Protein AF-A0A5R2MYL4-F1 (afdb_monomer)

pLDDT: mean 93.51, std 4.94, range [56.62, 98.25]

Structure (mmCIF, N/CA/C/O backbone):
data_AF-A0A5R2MYL4-F1
#
_entry.id   AF-A0A5R2MYL4-F1
#
loop_
_atom_site.group_PDB
_atom_site.id
_atom_site.type_symbol
_atom_site.label_atom_id
_atom_site.label_alt_id
_atom_site.label_comp_id
_atom_site.label_asym_id
_atom_site.label_entity_id
_atom_site.label_seq_id
_atom_site.pdbx_PDB_ins_code
_atom_site.Cartn_x
_atom_site.Cartn_y
_atom_site.Cartn_z
_atom_site.occupancy
_atom_site.B_iso_or_equiv
_atom_site.auth_seq_id
_atom_site.auth_comp_id
_atom_site.auth_asym_id
_atom_site.auth_atom_id
_atom_site.pdbx_PDB_model_num
ATOM 1 N N . GLU A 1 1 ? -6.583 2.002 9.135 1.00 77.94 1 GLU A N 1
ATOM 2 C CA . GLU A 1 1 ? -7.077 2.460 10.462 1.00 77.94 1 GLU A CA 1
ATOM 3 C C . GLU A 1 1 ? -8.576 2.264 10.707 1.00 77.94 1 GLU A C 1
ATOM 5 O O . GLU A 1 1 ? -8.982 2.104 11.855 1.00 77.94 1 GLU A O 1
ATOM 10 N N . ASN A 1 2 ? -9.411 2.227 9.663 1.00 90.00 2 ASN A N 1
ATOM 11 C CA . ASN A 1 2 ? -10.863 2.128 9.806 1.00 90.00 2 ASN A CA 1
ATOM 12 C C . ASN A 1 2 ? -11.338 0.775 10.385 1.00 90.00 2 ASN A C 1
ATOM 14 O O . ASN A 1 2 ? -11.565 -0.196 9.663 1.00 90.00 2 ASN A O 1
ATOM 18 N N . GLN A 1 3 ? -11.563 0.729 11.700 1.00 89.81 3 GLN A N 1
ATOM 19 C CA . GLN A 1 3 ? -12.046 -0.472 12.392 1.00 89.81 3 GLN A CA 1
ATOM 20 C C . GLN A 1 3 ? -13.541 -0.757 12.180 1.00 89.81 3 GLN A C 1
ATOM 22 O O . GLN A 1 3 ? -14.009 -1.798 12.635 1.00 89.81 3 GLN A O 1
ATOM 27 N N . LYS A 1 4 ? -14.294 0.142 11.523 1.00 88.69 4 LYS A N 1
ATOM 28 C CA . LYS A 1 4 ? -15.673 -0.130 11.079 1.00 88.69 4 LYS A CA 1
ATOM 29 C C . LYS A 1 4 ? -15.678 -1.026 9.830 1.00 88.69 4 LYS A C 1
ATOM 31 O O . LYS A 1 4 ? -16.628 -1.777 9.654 1.00 88.69 4 LYS A O 1
ATOM 36 N N . LYS A 1 5 ? -14.618 -0.963 9.005 1.00 89.62 5 LYS A N 1
ATOM 37 C CA . LYS A 1 5 ? -14.382 -1.856 7.853 1.00 89.62 5 LYS A CA 1
ATOM 38 C C . LYS A 1 5 ? -13.692 -3.153 8.287 1.00 89.62 5 LYS A C 1
ATOM 40 O O . LYS A 1 5 ? -14.193 -4.228 8.011 1.00 89.62 5 LYS A O 1
ATOM 45 N N . TRP A 1 6 ? -12.567 -3.037 8.997 1.00 93.56 6 TRP A N 1
ATOM 46 C CA . TRP A 1 6 ? -11.647 -4.163 9.222 1.00 93.56 6 TRP A CA 1
ATOM 47 C C . TRP A 1 6 ? -11.914 -5.002 10.473 1.00 93.56 6 TRP A C 1
ATOM 49 O O . TRP A 1 6 ? -11.254 -6.013 10.685 1.00 93.56 6 TRP A O 1
ATOM 59 N N . ASN A 1 7 ? -12.819 -4.557 11.351 1.00 93.69 7 ASN A N 1
ATOM 60 C CA . ASN A 1 7 ? -13.172 -5.249 12.596 1.00 93.69 7 ASN A CA 1
ATOM 61 C C . ASN A 1 7 ? -11.974 -5.679 13.473 1.00 93.69 7 ASN A C 1
ATOM 63 O O . ASN A 1 7 ? -12.081 -6.606 14.279 1.00 93.69 7 ASN A O 1
ATOM 67 N N . GLY A 1 8 ? -10.850 -4.966 13.383 1.00 93.69 8 GLY A N 1
ATOM 68 C CA . GLY A 1 8 ? -9.659 -5.210 14.186 1.00 93.69 8 GLY A CA 1
ATOM 69 C C . GLY A 1 8 ? -9.781 -4.695 15.625 1.00 93.69 8 GLY A C 1
ATOM 70 O O . GLY A 1 8 ? -10.567 -3.801 15.959 1.00 93.69 8 GLY A O 1
ATOM 71 N N . GLY A 1 9 ? -8.966 -5.264 16.513 1.00 95.44 9 GLY A N 1
ATOM 72 C CA . GLY A 1 9 ? -8.898 -4.884 17.924 1.00 95.44 9 GLY A CA 1
ATOM 73 C C . GLY A 1 9 ? -10.057 -5.409 18.782 1.00 95.44 9 GLY A C 1
ATOM 74 O O . GLY A 1 9 ? -10.704 -6.411 18.471 1.00 95.44 9 GLY A O 1
ATOM 75 N N . TRP A 1 10 ? -10.304 -4.729 19.903 1.00 95.50 10 TRP A N 1
ATOM 76 C CA . TRP A 1 10 ? -11.236 -5.163 20.950 1.00 95.50 10 TRP A CA 1
ATOM 77 C C . TRP A 1 10 ? -12.376 -4.159 21.145 1.00 95.50 10 TRP A C 1
ATOM 79 O O . TRP A 1 10 ? -12.231 -2.964 20.877 1.00 95.50 10 TRP A O 1
ATOM 89 N N . ARG A 1 11 ? -13.517 -4.632 21.651 1.00 94.94 11 ARG A N 1
ATOM 90 C CA . ARG A 1 11 ? -14.611 -3.794 22.154 1.00 94.94 11 ARG A CA 1
ATOM 91 C C . ARG A 1 11 ? -14.959 -4.155 23.590 1.00 94.94 11 ARG A C 1
ATOM 93 O O . ARG A 1 11 ? -14.929 -5.323 23.976 1.00 94.94 11 ARG A O 1
ATOM 100 N N . ARG A 1 12 ? -15.333 -3.144 24.372 1.00 95.88 12 ARG A N 1
ATOM 101 C CA . ARG A 1 12 ? -15.825 -3.308 25.741 1.00 95.88 12 ARG A CA 1
ATOM 102 C C . ARG A 1 12 ? -17.340 -3.499 25.725 1.00 95.88 12 ARG A C 1
ATOM 104 O O . ARG A 1 12 ? -18.071 -2.686 25.168 1.00 95.88 12 ARG A O 1
ATOM 111 N N . LYS A 1 13 ? -17.816 -4.574 26.342 1.00 94.50 13 LYS A N 1
ATOM 112 C CA . LYS A 1 13 ? -19.242 -4.856 26.532 1.00 94.50 13 LYS A CA 1
ATOM 113 C C . LYS A 1 13 ? -19.829 -3.992 27.643 1.00 94.50 13 LYS A C 1
ATOM 115 O O . LYS A 1 13 ? -19.117 -3.532 28.532 1.00 94.50 13 LYS A O 1
ATOM 120 N N . LYS A 1 14 ? -21.163 -3.885 27.665 1.00 95.38 14 LYS A N 1
ATOM 121 C CA . LYS A 1 14 ? -21.915 -3.236 28.756 1.00 95.38 14 LYS A CA 1
ATOM 122 C C . LYS A 1 14 ? -21.603 -3.831 30.137 1.00 95.38 14 LYS A C 1
ATOM 124 O O . LYS A 1 14 ? -21.609 -3.112 31.123 1.00 95.38 14 LYS A O 1
ATOM 129 N N . ASN A 1 15 ? -21.268 -5.122 30.198 1.00 95.38 15 ASN A N 1
ATOM 130 C CA . ASN A 1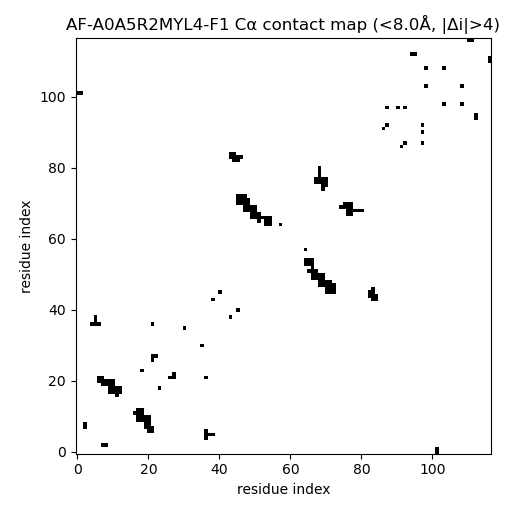 15 ? -20.869 -5.813 31.431 1.00 95.38 15 ASN A CA 1
ATOM 131 C C . ASN A 1 15 ? -19.379 -5.636 31.797 1.00 95.38 15 ASN A C 1
ATOM 133 O O . ASN A 1 15 ? -18.860 -6.376 32.626 1.00 95.38 15 ASN A O 1
ATOM 137 N N . GLY A 1 16 ? -18.663 -4.723 31.137 1.00 95.38 16 GLY A N 1
ATOM 138 C CA . GLY A 1 16 ? -17.261 -4.410 31.412 1.00 95.38 16 GLY A CA 1
ATOM 139 C C . GLY A 1 16 ? -16.236 -5.379 30.819 1.00 95.38 16 GLY A C 1
ATOM 140 O O . GLY A 1 16 ? -15.068 -5.009 30.728 1.00 95.38 16 GLY A O 1
ATOM 141 N N . ARG A 1 17 ? -16.640 -6.574 30.363 1.00 95.50 17 ARG A N 1
ATOM 142 C CA . ARG A 1 17 ? -15.736 -7.539 29.710 1.00 95.50 17 ARG A CA 1
ATOM 143 C C . ARG A 1 17 ? -15.349 -7.069 28.308 1.00 95.50 17 ARG A C 1
ATOM 145 O O . ARG A 1 17 ? -16.122 -6.382 27.644 1.00 95.50 17 ARG A O 1
ATOM 152 N N . ILE A 1 18 ? -14.184 -7.494 27.835 1.00 95.75 18 ILE A N 1
ATOM 153 C CA . ILE A 1 18 ? -13.728 -7.247 26.462 1.00 95.75 18 ILE A CA 1
ATOM 154 C C . ILE A 1 18 ? -14.028 -8.441 25.551 1.00 95.75 18 ILE A C 1
ATOM 156 O O . ILE A 1 18 ? -14.083 -9.586 26.004 1.00 95.75 18 ILE A O 1
ATOM 160 N N . GLU A 1 19 ? -14.224 -8.174 24.265 1.00 95.31 19 GLU A N 1
ATOM 161 C CA . GLU A 1 19 ? -14.247 -9.191 23.210 1.00 95.31 19 GLU A CA 1
ATOM 162 C C . GLU A 1 19 ? -13.617 -8.657 21.916 1.00 95.31 19 GLU A C 1
ATOM 164 O O . GLU A 1 19 ? -13.603 -7.436 21.725 1.00 95.31 19 GLU A O 1
ATOM 169 N N . PRO A 1 20 ? -13.116 -9.529 21.023 1.00 96.00 20 PRO A N 1
ATOM 170 C CA . PRO A 1 20 ? -12.660 -9.108 19.703 1.00 96.00 20 PRO A CA 1
ATOM 171 C C . PRO A 1 20 ? -13.783 -8.409 18.931 1.00 96.00 20 PRO A C 1
ATOM 173 O O . PRO A 1 20 ? -14.943 -8.829 19.006 1.00 96.00 20 PRO A O 1
ATOM 176 N N . LYS A 1 21 ? -13.460 -7.364 18.160 1.00 94.81 21 LYS A N 1
ATOM 177 C CA . LYS A 1 21 ? -14.458 -6.694 17.306 1.00 94.81 21 LYS A CA 1
ATOM 178 C C . LYS A 1 21 ? -15.019 -7.624 16.226 1.00 94.81 21 LYS A C 1
ATOM 180 O O . LYS A 1 21 ? -16.223 -7.565 15.983 1.00 94.81 21 LYS A O 1
ATOM 185 N N . MET A 1 22 ? -14.202 -8.549 15.714 1.00 93.75 22 MET A N 1
ATOM 186 C CA . MET A 1 22 ? -14.612 -9.651 14.823 1.00 93.75 22 MET A CA 1
ATOM 187 C C . MET A 1 22 ? -15.739 -10.531 15.405 1.00 93.75 22 MET A C 1
ATOM 189 O O . MET A 1 22 ? -16.504 -11.157 14.670 1.00 93.75 22 MET A O 1
ATOM 193 N N . GLY A 1 23 ? -15.882 -10.569 16.735 1.00 92.19 23 GLY A N 1
ATOM 194 C CA . GLY A 1 23 ? -16.990 -11.221 17.425 1.00 92.19 23 GLY A CA 1
ATOM 195 C C . GLY A 1 23 ? -16.568 -12.227 18.493 1.00 92.19 23 GLY A C 1
ATOM 196 O O . GLY A 1 23 ? -15.399 -12.388 18.835 1.00 92.19 23 GLY A O 1
ATOM 197 N N . ALA A 1 24 ? -17.568 -12.910 19.051 1.00 92.94 24 ALA A N 1
ATOM 198 C CA . ALA A 1 24 ? -17.359 -13.967 20.035 1.00 92.94 24 ALA A CA 1
ATOM 199 C C . ALA A 1 24 ? -16.723 -15.218 19.400 1.00 92.94 24 ALA A C 1
ATOM 201 O O . ALA A 1 24 ? -16.792 -15.421 18.190 1.00 92.94 24 ALA A O 1
ATOM 202 N N . LYS A 1 25 ? -16.173 -16.108 20.237 1.00 93.19 25 LYS A N 1
ATOM 203 C CA . LYS A 1 25 ? -15.437 -17.313 19.808 1.00 93.19 25 LYS A CA 1
ATOM 204 C C . LYS A 1 25 ? -16.170 -18.154 18.750 1.00 93.19 25 LYS A C 1
ATOM 206 O O . LYS A 1 25 ? -15.545 -18.578 17.789 1.00 93.19 25 LYS A O 1
ATOM 211 N N . TRP A 1 26 ? -17.480 -18.367 18.898 1.00 94.62 26 TRP A N 1
ATOM 212 C CA . TRP A 1 26 ? -18.267 -19.150 17.935 1.00 94.62 26 TRP A CA 1
ATOM 213 C C . TRP A 1 26 ? -18.359 -18.480 16.556 1.00 94.62 26 TRP A C 1
ATOM 215 O O . TRP A 1 26 ? -18.297 -19.168 15.545 1.00 94.62 26 TRP A O 1
ATOM 225 N N . ARG A 1 27 ? -18.456 -17.144 16.507 1.00 93.00 27 ARG A N 1
ATOM 226 C CA . ARG A 1 27 ? -18.516 -16.378 15.255 1.00 93.00 27 ARG A CA 1
ATOM 227 C C . ARG A 1 27 ? -17.173 -16.401 14.534 1.00 93.00 27 ARG A C 1
ATOM 229 O O . ARG A 1 27 ? -17.144 -16.567 13.325 1.00 93.00 27 ARG A O 1
ATOM 236 N N . ILE A 1 28 ? -16.073 -16.300 15.282 1.00 93.81 28 ILE A N 1
ATOM 237 C CA . ILE A 1 28 ? -14.721 -16.441 14.724 1.00 93.81 28 ILE A CA 1
ATOM 238 C C . ILE A 1 28 ? -14.547 -17.833 14.102 1.00 93.81 28 ILE A C 1
ATOM 240 O O . ILE A 1 28 ? -14.089 -17.941 12.972 1.00 93.81 28 ILE A O 1
ATOM 244 N N . LEU A 1 29 ? -14.963 -18.893 14.806 1.00 94.94 29 LEU A N 1
ATOM 245 C CA . LEU A 1 29 ? -14.888 -20.262 14.284 1.00 94.94 29 LEU A CA 1
ATOM 246 C C . LEU A 1 29 ? -15.767 -20.472 13.043 1.00 94.94 29 LEU A C 1
ATOM 248 O O 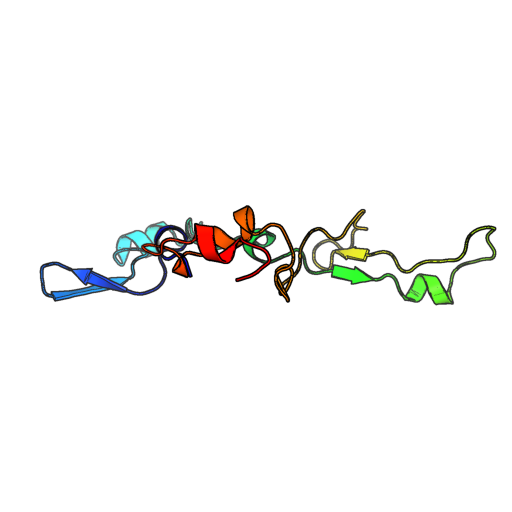. LEU A 1 29 ? -15.342 -21.154 12.119 1.00 94.94 29 LEU A O 1
ATOM 252 N N . ALA A 1 30 ? -16.956 -19.866 12.992 1.00 95.62 30 ALA A N 1
ATOM 253 C CA . ALA A 1 30 ? -17.830 -19.938 11.820 1.00 95.62 30 ALA A CA 1
ATOM 254 C C . ALA A 1 30 ? -17.210 -19.290 10.564 1.00 95.62 30 ALA A C 1
ATOM 256 O O . ALA A 1 30 ? -17.516 -19.710 9.453 1.00 95.62 30 ALA A O 1
ATOM 257 N N . ASN A 1 31 ? -16.307 -18.321 10.741 1.00 95.44 31 ASN A N 1
ATOM 258 C CA . ASN A 1 31 ? -15.645 -17.588 9.658 1.00 95.44 31 ASN A CA 1
ATOM 259 C C . ASN A 1 31 ? -14.245 -18.134 9.308 1.00 95.44 31 ASN A C 1
ATOM 261 O O . ASN A 1 31 ? -13.511 -17.492 8.562 1.00 95.44 31 ASN A O 1
ATOM 265 N N . ILE A 1 32 ? -13.835 -19.293 9.839 1.00 94.56 32 ILE A N 1
ATOM 266 C CA . ILE A 1 32 ? -12.466 -19.802 9.636 1.00 94.56 32 ILE A CA 1
ATOM 267 C C . ILE A 1 32 ? -12.171 -20.190 8.180 1.00 94.56 32 ILE A C 1
ATOM 269 O O . ILE A 1 32 ? -11.035 -20.072 7.735 1.00 94.56 32 ILE A O 1
ATOM 273 N N . PHE A 1 33 ? -13.183 -20.643 7.436 1.00 96.50 33 PHE A N 1
ATOM 274 C CA . PHE A 1 33 ? -13.017 -21.090 6.049 1.00 96.50 33 PHE A CA 1
AT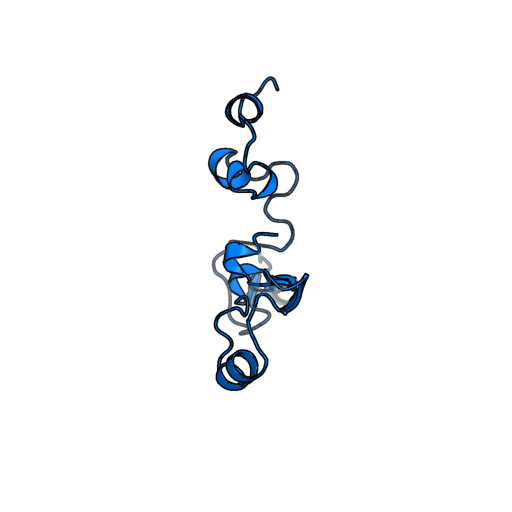OM 275 C C . PHE A 1 33 ? -13.012 -19.939 5.041 1.00 96.50 33 PHE A C 1
ATOM 277 O O . PHE A 1 33 ? -12.440 -20.069 3.965 1.00 96.50 33 PHE A O 1
ATOM 284 N N . ALA A 1 34 ? -13.647 -18.823 5.392 1.00 95.94 34 ALA A N 1
ATOM 285 C CA . ALA A 1 34 ? -13.666 -17.604 4.602 1.00 95.94 34 ALA A CA 1
ATOM 286 C C . ALA A 1 34 ? -13.856 -16.433 5.564 1.00 95.94 34 ALA A C 1
ATOM 288 O O . ALA A 1 34 ? -14.949 -16.222 6.093 1.00 95.94 34 ALA A O 1
ATOM 289 N N . ASN A 1 35 ? -12.773 -15.707 5.834 1.00 95.50 35 ASN A N 1
ATOM 290 C CA . ASN A 1 35 ? -12.814 -14.570 6.740 1.00 95.50 35 ASN A CA 1
ATOM 291 C C . ASN A 1 35 ? -13.363 -13.338 5.992 1.00 95.50 35 ASN A C 1
ATOM 293 O O . ASN A 1 35 ? -12.661 -12.829 5.122 1.00 95.50 35 ASN A O 1
ATOM 297 N N . PRO A 1 36 ? -14.564 -12.828 6.332 1.00 93.31 36 PRO A N 1
ATOM 298 C CA . PRO A 1 36 ? -15.160 -11.681 5.642 1.00 93.31 36 PRO A CA 1
ATOM 299 C C . PRO A 1 36 ? -14.448 -10.351 5.937 1.00 93.31 36 PRO A C 1
ATOM 301 O O . PRO A 1 36 ? -14.718 -9.361 5.269 1.00 93.31 36 PRO A O 1
ATOM 304 N N . ASP A 1 37 ? -13.579 -10.319 6.950 1.00 93.62 37 ASP A N 1
ATOM 305 C CA . ASP A 1 37 ? -12.849 -9.125 7.381 1.00 93.62 37 ASP A CA 1
ATOM 306 C C . ASP A 1 37 ? -11.389 -9.115 6.881 1.00 93.62 37 ASP A C 1
ATOM 308 O O . ASP A 1 37 ? -10.621 -8.222 7.239 1.00 93.62 37 ASP A O 1
ATOM 312 N N . LEU A 1 38 ? -10.972 -10.132 6.114 1.00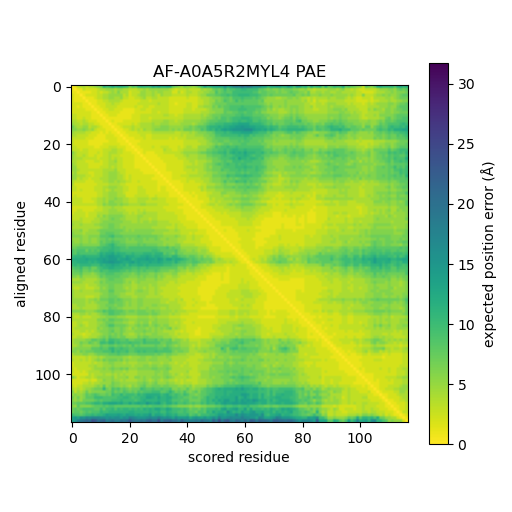 93.81 38 LEU A N 1
ATOM 313 C CA . LEU A 1 38 ? -9.611 -10.243 5.591 1.00 93.81 38 LEU A CA 1
ATOM 314 C C . LEU A 1 38 ? -9.400 -9.220 4.459 1.00 93.81 38 LEU A C 1
ATOM 316 O O . LEU A 1 38 ? -10.157 -9.263 3.492 1.00 93.81 38 LEU A O 1
ATOM 320 N N . PRO A 1 39 ? -8.390 -8.332 4.541 1.00 94.56 39 PRO A N 1
ATOM 321 C CA . PRO A 1 39 ? -8.030 -7.471 3.418 1.00 94.56 39 PRO A CA 1
ATOM 322 C C . PRO A 1 39 ? -7.564 -8.286 2.213 1.00 94.56 39 PRO A C 1
ATOM 324 O O . PRO A 1 39 ? -6.837 -9.272 2.366 1.00 94.56 39 PRO A O 1
ATOM 327 N N . GLU A 1 40 ? -7.960 -7.851 1.023 1.00 94.38 40 GLU A N 1
ATOM 328 C CA . GLU A 1 40 ? -7.535 -8.452 -0.237 1.00 94.38 40 GLU A CA 1
ATOM 329 C C . GLU A 1 40 ? -6.187 -7.873 -0.682 1.00 94.38 40 GLU A C 1
ATOM 331 O O . GLU A 1 40 ? -5.709 -6.869 -0.151 1.00 94.38 40 GLU A O 1
ATOM 336 N N . ILE A 1 41 ? -5.541 -8.507 -1.664 1.00 93.69 41 ILE A N 1
ATOM 337 C CA . ILE A 1 41 ? -4.254 -8.015 -2.173 1.00 93.69 41 ILE A CA 1
ATOM 338 C C . ILE A 1 41 ? -4.371 -6.598 -2.752 1.00 93.69 41 ILE A C 1
ATOM 340 O O . ILE A 1 41 ? -3.466 -5.786 -2.566 1.00 93.69 41 ILE A O 1
ATOM 344 N N . ASP A 1 42 ? -5.521 -6.277 -3.342 1.00 91.94 42 ASP A N 1
ATOM 345 C CA . ASP A 1 42 ? -5.818 -4.966 -3.922 1.00 91.94 42 ASP A CA 1
ATOM 346 C C . ASP A 1 42 ? -6.079 -3.887 -2.858 1.00 91.94 42 ASP A C 1
ATOM 348 O O . ASP A 1 42 ? -5.930 -2.700 -3.141 1.00 91.94 42 ASP A O 1
ATOM 352 N N . ASP A 1 43 ? -6.390 -4.266 -1.609 1.00 92.62 43 ASP A N 1
ATOM 353 C CA . ASP A 1 43 ? -6.391 -3.323 -0.480 1.00 92.62 43 ASP A CA 1
ATOM 354 C C . ASP A 1 43 ? -4.961 -2.919 -0.061 1.00 92.62 43 ASP A C 1
ATOM 356 O O . ASP A 1 43 ? -4.791 -1.952 0.686 1.00 92.62 43 ASP A O 1
ATOM 360 N N . TYR A 1 44 ? -3.939 -3.649 -0.527 1.00 93.81 44 TYR A N 1
ATOM 361 C CA . TYR A 1 44 ? -2.528 -3.292 -0.396 1.00 93.81 44 TYR A CA 1
ATOM 362 C C . TYR A 1 44 ? -1.995 -2.716 -1.705 1.00 93.81 44 TYR A C 1
ATOM 364 O O . TYR A 1 44 ? -1.928 -1.501 -1.834 1.00 93.81 44 TYR A O 1
ATOM 372 N N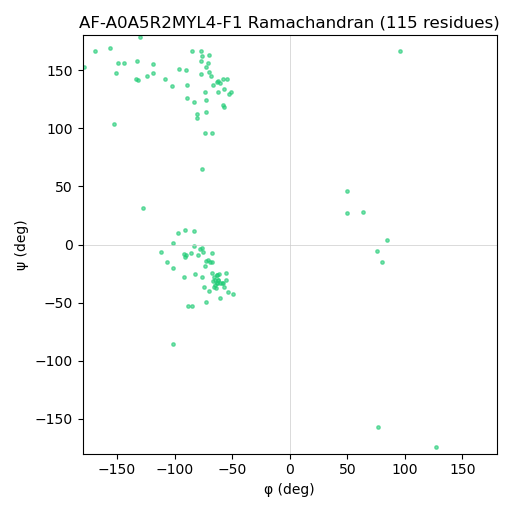 . TYR A 1 45 ? -1.548 -3.582 -2.617 1.00 95.75 45 TYR A N 1
ATOM 373 C CA . TYR A 1 45 ? -1.110 -3.332 -3.993 1.00 95.75 45 TYR A CA 1
ATOM 374 C C . TYR A 1 45 ? -0.720 -4.679 -4.625 1.00 95.75 45 TYR A C 1
ATOM 376 O O . TYR A 1 45 ? -0.258 -5.576 -3.916 1.00 95.75 45 TYR A O 1
ATOM 384 N N . GLU A 1 46 ? -0.816 -4.807 -5.951 1.00 96.88 46 GLU A N 1
ATOM 385 C CA . GLU A 1 46 ? -0.195 -5.924 -6.671 1.00 96.88 46 GLU A CA 1
ATOM 386 C C . GLU A 1 46 ? 1.333 -5.729 -6.698 1.00 96.88 46 GLU A C 1
ATOM 388 O O . GLU A 1 46 ? 1.812 -4.775 -7.321 1.00 96.88 46 GLU A O 1
ATOM 393 N N . PRO A 1 47 ? 2.140 -6.590 -6.046 1.00 97.38 47 PRO A N 1
ATOM 394 C CA . PRO A 1 47 ? 3.586 -6.445 -6.071 1.00 97.38 47 PRO A CA 1
ATOM 395 C C . PRO A 1 47 ? 4.125 -6.688 -7.477 1.00 97.38 47 PRO A C 1
ATOM 397 O O . PRO A 1 47 ? 3.726 -7.638 -8.150 1.00 97.38 47 PRO A O 1
ATOM 400 N N . PHE A 1 48 ? 5.063 -5.851 -7.913 1.00 97.75 48 PHE A N 1
ATOM 401 C CA . PHE A 1 48 ? 5.607 -5.891 -9.265 1.00 97.75 48 PHE A CA 1
ATOM 402 C C . PHE A 1 48 ? 7.134 -5.825 -9.277 1.00 97.75 48 PHE A C 1
ATOM 404 O O . PHE A 1 48 ? 7.783 -5.344 -8.349 1.00 97.75 48 PHE A O 1
ATOM 411 N N . THR A 1 49 ? 7.706 -6.303 -10.374 1.00 97.94 49 THR A N 1
ATOM 412 C CA . THR A 1 49 ? 9.118 -6.153 -10.735 1.00 97.94 49 THR A CA 1
ATOM 413 C C . THR A 1 49 ? 9.220 -5.652 -12.174 1.00 97.94 49 THR A C 1
ATOM 415 O O . THR A 1 49 ? 8.202 -5.485 -12.845 1.00 97.94 49 THR A O 1
ATOM 418 N N . PHE A 1 50 ? 10.427 -5.423 -12.682 1.00 98.25 50 PHE A N 1
ATOM 419 C CA . PHE A 1 50 ? 10.644 -5.034 -14.073 1.00 98.25 50 PHE A CA 1
ATOM 420 C C . PHE A 1 50 ? 11.490 -6.067 -14.812 1.00 98.25 50 PHE A C 1
ATOM 422 O O . PHE A 1 50 ? 12.392 -6.690 -14.251 1.00 98.25 50 PHE A O 1
ATOM 429 N N . ASP A 1 51 ? 11.221 -6.215 -16.107 1.00 97.25 51 ASP A N 1
ATOM 430 C CA . ASP A 1 51 ? 11.986 -7.075 -17.012 1.00 97.25 51 ASP A CA 1
ATOM 431 C C . ASP A 1 51 ? 13.334 -6.427 -17.389 1.00 97.25 51 ASP A C 1
ATOM 433 O O . ASP A 1 51 ? 13.565 -6.021 -18.529 1.00 97.25 51 ASP A O 1
ATOM 437 N N . TYR A 1 52 ? 14.221 -6.255 -16.405 1.00 97.69 52 TYR A N 1
ATOM 438 C CA . TYR A 1 52 ? 15.525 -5.611 -16.600 1.00 97.69 52 TYR A CA 1
ATOM 439 C C . TYR A 1 52 ? 16.417 -6.384 -17.576 1.00 97.69 52 TYR A C 1
ATOM 441 O O . TYR A 1 52 ? 17.186 -5.779 -18.321 1.00 97.69 52 TYR A O 1
ATOM 449 N N . GLN A 1 53 ? 16.280 -7.712 -17.638 1.00 96.94 53 GLN A N 1
ATOM 450 C CA . GLN A 1 53 ? 17.075 -8.549 -18.536 1.00 96.94 53 GLN A CA 1
ATOM 451 C C . GLN A 1 53 ? 16.816 -8.233 -20.015 1.00 96.94 53 GLN A C 1
ATOM 453 O O . GLN A 1 53 ? 17.714 -8.397 -20.849 1.00 96.94 53 GLN A O 1
ATOM 458 N N . HIS A 1 54 ? 15.630 -7.719 -20.352 1.00 96.31 54 HIS A N 1
ATOM 459 C CA . HIS A 1 54 ? 15.333 -7.239 -21.697 1.00 96.31 54 HIS A CA 1
ATOM 460 C C . HIS A 1 54 ? 16.305 -6.139 -22.152 1.00 96.31 54 HIS A C 1
ATOM 462 O O . HIS A 1 54 ? 16.681 -6.111 -23.319 1.00 96.31 54 HIS A O 1
ATOM 468 N N . LEU A 1 55 ? 16.796 -5.294 -21.238 1.00 97.00 55 LEU A N 1
ATOM 469 C CA . LEU A 1 55 ? 17.770 -4.245 -21.563 1.00 97.00 55 LEU A CA 1
ATOM 470 C C . LEU A 1 55 ? 19.129 -4.809 -22.001 1.00 97.00 55 LEU A C 1
ATOM 472 O O . LEU A 1 55 ? 19.834 -4.171 -22.776 1.00 97.00 55 LEU A O 1
ATOM 476 N N . HIS A 1 56 ? 19.487 -6.007 -21.535 1.00 97.19 56 HIS A N 1
ATOM 477 C CA . HIS A 1 56 ? 20.754 -6.666 -21.864 1.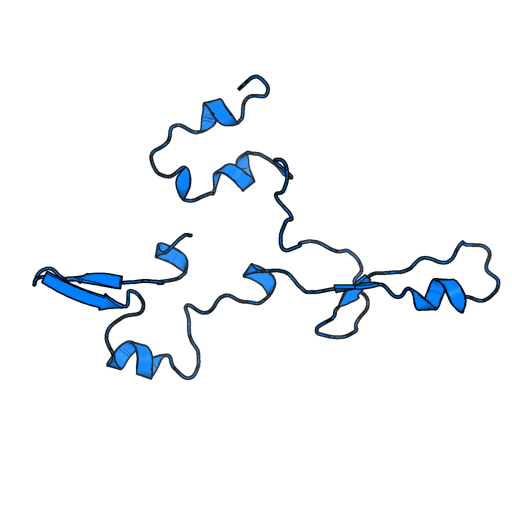00 97.19 56 HIS A CA 1
ATOM 478 C C . HIS A 1 56 ? 20.662 -7.579 -23.089 1.00 97.19 56 HIS A C 1
ATOM 480 O O . HIS A 1 56 ? 21.664 -7.834 -23.750 1.00 97.19 56 HIS A O 1
ATOM 486 N N . THR A 1 57 ? 19.474 -8.121 -23.357 1.00 97.31 57 THR A N 1
ATOM 487 C CA . THR A 1 57 ? 19.268 -9.204 -24.334 1.00 97.31 57 THR A CA 1
ATOM 488 C C . THR A 1 57 ? 18.479 -8.778 -25.568 1.00 97.31 57 THR A C 1
ATOM 490 O O . THR A 1 57 ? 18.344 -9.568 -26.506 1.00 97.31 57 THR A O 1
ATOM 493 N N . ALA A 1 58 ? 17.949 -7.551 -25.588 1.00 96.50 58 ALA A N 1
ATOM 494 C CA . ALA A 1 58 ? 17.227 -7.023 -26.734 1.00 96.50 58 ALA A CA 1
ATOM 495 C C . ALA A 1 58 ? 18.097 -7.049 -27.997 1.00 96.50 58 ALA A C 1
ATOM 497 O O . ALA A 1 58 ? 19.257 -6.638 -28.001 1.00 96.50 58 ALA A O 1
ATOM 498 N N . LYS A 1 59 ? 17.504 -7.534 -29.089 1.00 96.00 59 LYS A N 1
ATOM 499 C CA . LYS A 1 59 ? 18.113 -7.495 -30.420 1.00 96.00 59 LYS A CA 1
ATOM 500 C C . LYS A 1 59 ? 17.995 -6.092 -31.011 1.00 96.00 59 LYS A C 1
ATOM 502 O O . LYS A 1 59 ? 17.202 -5.277 -30.543 1.00 96.00 59 LYS A O 1
ATOM 507 N N . GLU A 1 60 ? 18.748 -5.851 -32.079 1.00 95.06 60 GLU A N 1
ATOM 508 C CA . GLU A 1 60 ? 18.655 -4.614 -32.847 1.00 95.06 60 GLU A CA 1
ATOM 509 C C . GLU A 1 60 ? 17.206 -4.338 -33.278 1.00 95.06 60 GLU A C 1
ATOM 511 O O . GLU A 1 60 ? 16.500 -5.207 -33.797 1.00 95.06 60 GLU A O 1
ATOM 516 N N . SER A 1 61 ? 16.752 -3.119 -33.009 1.00 94.81 61 SER A N 1
ATOM 517 C CA . SER A 1 61 ? 15.396 -2.651 -33.258 1.00 94.81 61 SER A CA 1
ATOM 518 C C . SER A 1 61 ? 15.439 -1.158 -33.553 1.00 94.81 61 SER A C 1
ATOM 520 O O . SER A 1 61 ? 16.347 -0.452 -33.121 1.00 94.81 61 SER A O 1
ATOM 522 N N . LYS A 1 62 ? 14.424 -0.656 -34.260 1.00 95.81 62 LYS A N 1
ATOM 523 C CA . LYS A 1 62 ? 14.260 0.787 -34.493 1.00 95.81 62 LYS A CA 1
ATOM 524 C C . LYS A 1 62 ? 13.926 1.557 -33.211 1.00 95.81 62 LYS A C 1
ATOM 526 O O . LYS A 1 62 ? 14.146 2.761 -33.158 1.00 95.81 62 LYS A O 1
ATOM 531 N N . ALA A 1 63 ? 13.353 0.878 -32.216 1.00 95.88 63 ALA A N 1
ATOM 532 C CA . ALA A 1 63 ? 12.973 1.461 -30.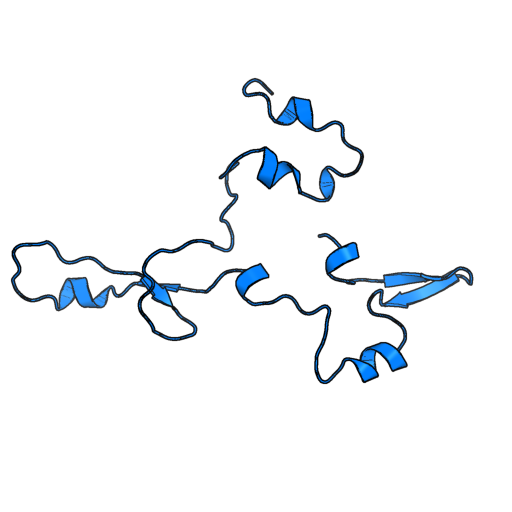935 1.00 95.88 63 ALA A CA 1
ATOM 533 C C . ALA A 1 63 ? 13.907 0.973 -29.823 1.00 95.88 63 ALA A C 1
ATOM 535 O O . ALA A 1 63 ? 14.283 -0.200 -29.797 1.00 95.88 63 ALA A O 1
ATOM 536 N N . PHE A 1 64 ? 14.235 1.869 -28.890 1.00 95.75 64 PHE A N 1
ATOM 537 C CA . PHE A 1 64 ? 15.035 1.534 -27.715 1.00 95.75 64 PHE A CA 1
ATOM 538 C C . PHE A 1 64 ? 14.315 0.511 -26.820 1.00 95.75 64 PHE A C 1
ATOM 540 O O . PHE A 1 64 ? 13.099 0.622 -26.630 1.00 95.75 64 PHE A O 1
ATOM 547 N N . PRO A 1 65 ? 15.038 -0.471 -26.249 1.00 96.38 65 PRO A N 1
ATOM 548 C CA . PRO A 1 65 ? 14.450 -1.421 -25.317 1.00 96.38 65 PRO A CA 1
ATOM 549 C C . PRO A 1 65 ? 14.091 -0.738 -23.993 1.00 96.38 65 PRO A C 1
ATOM 551 O O . PRO A 1 65 ? 14.772 0.178 -23.535 1.00 96.38 65 PRO A O 1
ATOM 554 N N . THR A 1 66 ? 13.030 -1.222 -23.350 1.00 96.56 66 THR A N 1
ATOM 555 C CA . THR A 1 66 ? 12.555 -0.726 -22.049 1.00 96.56 66 THR A CA 1
ATOM 556 C C . THR A 1 66 ? 12.265 -1.887 -21.108 1.00 96.56 66 THR A C 1
ATOM 558 O O . THR A 1 66 ? 11.692 -2.887 -21.544 1.00 96.56 66 THR A O 1
ATOM 561 N N . ALA A 1 67 ? 12.559 -1.740 -19.818 1.00 97.69 67 ALA A N 1
ATOM 562 C CA . ALA A 1 67 ? 12.154 -2.711 -18.805 1.00 97.69 67 ALA A CA 1
ATOM 563 C C . ALA A 1 67 ? 10.688 -2.462 -18.419 1.00 97.69 67 ALA A C 1
ATOM 565 O O . ALA A 1 67 ? 10.363 -1.452 -17.797 1.00 97.69 67 ALA A O 1
ATOM 566 N N . ARG A 1 68 ? 9.786 -3.356 -18.833 1.00 97.50 68 ARG A N 1
ATOM 567 C CA . ARG A 1 68 ? 8.346 -3.237 -18.549 1.00 97.50 68 ARG A CA 1
ATOM 568 C C . ARG A 1 68 ? 7.978 -3.926 -17.232 1.00 97.50 68 ARG A C 1
ATOM 570 O O . ARG A 1 68 ? 8.638 -4.909 -16.885 1.00 97.50 68 ARG A O 1
ATOM 577 N N . PRO A 1 69 ? 6.937 -3.447 -16.526 1.00 98.19 69 PRO A N 1
ATOM 578 C CA . PRO A 1 69 ? 6.513 -4.054 -15.276 1.00 98.19 69 PRO A CA 1
ATOM 579 C C . PRO A 1 69 ? 5.903 -5.443 -15.494 1.00 98.19 69 PRO A C 1
ATOM 581 O O . PRO A 1 69 ? 5.225 -5.705 -16.495 1.00 98.19 69 PRO A O 1
ATOM 584 N N . ARG A 1 70 ? 6.147 -6.329 -14.533 1.00 98.12 70 ARG A N 1
ATOM 585 C CA . ARG A 1 70 ? 5.577 -7.670 -14.435 1.00 98.12 70 ARG A CA 1
ATOM 586 C C . ARG A 1 70 ? 5.046 -7.903 -13.033 1.00 98.12 70 ARG A C 1
ATOM 588 O O . ARG A 1 70 ? 5.703 -7.523 -12.063 1.00 98.12 70 ARG A O 1
ATOM 595 N N . SER A 1 71 ? 3.911 -8.581 -12.947 1.00 97.94 71 SER A N 1
ATOM 596 C CA . SER A 1 71 ? 3.349 -9.031 -11.681 1.00 97.94 71 SER A CA 1
ATOM 597 C C . SER A 1 71 ? 4.307 -10.002 -11.000 1.00 97.94 71 SER A C 1
ATOM 599 O O . SER A 1 71 ? 4.775 -10.959 -11.619 1.00 97.94 71 SER A O 1
ATOM 601 N N . ALA A 1 72 ? 4.584 -9.790 -9.718 1.00 97.44 72 ALA A N 1
ATOM 602 C CA . ALA A 1 72 ? 5.294 -10.762 -8.894 1.00 97.44 72 ALA A CA 1
ATOM 603 C C . ALA A 1 72 ? 4.370 -11.896 -8.407 1.00 97.44 72 ALA A C 1
ATOM 605 O O . ALA A 1 72 ? 4.864 -12.878 -7.857 1.00 97.44 72 ALA A O 1
ATOM 606 N N . ILE A 1 73 ? 3.052 -11.774 -8.612 1.00 96.81 73 ILE A N 1
ATOM 607 C CA . ILE A 1 73 ? 2.060 -12.803 -8.274 1.00 96.81 73 ILE A CA 1
ATOM 608 C C . ILE A 1 73 ? 1.881 -13.763 -9.450 1.00 96.81 73 ILE A C 1
ATOM 610 O O . ILE A 1 73 ? 1.993 -14.975 -9.280 1.00 96.81 73 ILE A O 1
ATOM 614 N N . THR A 1 74 ? 1.611 -13.230 -10.644 1.00 97.56 74 THR A N 1
ATOM 615 C CA . THR A 1 74 ? 1.277 -14.040 -11.828 1.00 97.56 74 THR A CA 1
ATOM 616 C C . THR A 1 74 ? 2.450 -14.211 -12.795 1.00 97.56 74 THR A C 1
ATOM 618 O O . THR A 1 74 ? 2.445 -15.124 -13.617 1.00 97.56 74 THR A O 1
ATOM 621 N N . GLY A 1 75 ? 3.466 -13.343 -12.733 1.00 97.00 75 GLY A N 1
ATOM 622 C CA . GLY A 1 75 ? 4.553 -13.269 -13.722 1.00 97.00 75 GLY A CA 1
ATOM 623 C C . GLY A 1 75 ? 4.153 -12.592 -15.041 1.00 97.00 75 GLY A C 1
ATOM 624 O O . GLY A 1 75 ? 5.002 -12.357 -15.917 1.00 97.00 75 GLY A O 1
ATOM 625 N N . GLU A 1 76 ? 2.870 -12.263 -15.200 1.00 98.00 76 GLU A N 1
ATOM 626 C CA . GLU A 1 76 ? 2.336 -11.648 -16.406 1.00 98.00 76 GLU A CA 1
ATOM 627 C C . GLU A 1 76 ? 2.802 -10.201 -16.546 1.00 98.00 76 GLU A C 1
ATOM 629 O O . GLU A 1 76 ? 3.181 -9.527 -15.585 1.00 98.00 76 GLU A O 1
ATOM 634 N N . ARG A 1 77 ? 2.808 -9.716 -17.788 1.00 97.31 77 ARG A N 1
ATOM 635 C CA . ARG A 1 77 ? 3.151 -8.327 -18.069 1.00 97.31 77 ARG A CA 1
ATOM 636 C C . ARG A 1 77 ? 2.000 -7.423 -17.644 1.00 97.31 77 ARG A C 1
ATOM 638 O O . ARG A 1 77 ? 0.873 -7.622 -18.080 1.00 97.31 77 ARG A O 1
ATOM 645 N N . MET A 1 78 ? 2.329 -6.374 -16.901 1.00 97.81 78 MET A N 1
ATOM 646 C CA . MET A 1 78 ? 1.382 -5.322 -16.549 1.00 97.81 78 MET A CA 1
ATOM 647 C C . MET A 1 78 ? 1.410 -4.235 -17.627 1.00 97.81 78 MET A C 1
ATOM 649 O O . MET A 1 78 ? 2.479 -3.836 -18.106 1.00 97.81 78 MET A O 1
ATOM 653 N N . GLU A 1 79 ? 0.240 -3.738 -18.028 1.00 97.00 79 GLU A N 1
ATOM 654 C CA . GLU A 1 79 ? 0.177 -2.596 -18.947 1.00 97.00 79 GLU A CA 1
ATOM 655 C C . GLU A 1 79 ? 0.536 -1.287 -18.238 1.00 97.00 79 GLU A C 1
ATOM 657 O O . GLU A 1 79 ? 1.246 -0.457 -18.809 1.00 97.00 79 GLU A O 1
ATOM 662 N N . LYS A 1 80 ? 0.134 -1.135 -16.973 1.00 96.81 80 LYS A N 1
ATOM 663 C CA . LYS A 1 80 ? 0.445 0.021 -16.132 1.00 96.81 80 LYS A CA 1
ATOM 664 C C . LYS A 1 80 ? 0.502 -0.400 -14.661 1.00 96.81 80 LYS A C 1
ATOM 666 O O . LYS A 1 80 ? -0.227 -1.292 -14.249 1.00 96.81 80 LYS A O 1
ATOM 671 N N . ILE A 1 81 ? 1.362 0.252 -13.881 1.00 96.44 81 ILE A N 1
ATOM 672 C CA . ILE A 1 81 ? 1.312 0.193 -12.415 1.00 96.44 81 ILE A CA 1
ATOM 673 C C . ILE A 1 81 ? 0.276 1.219 -11.953 1.00 96.44 81 ILE A C 1
ATOM 675 O O . ILE A 1 81 ? 0.397 2.403 -12.282 1.00 96.44 81 ILE A O 1
ATOM 679 N N . GLU A 1 82 ? -0.738 0.774 -11.218 1.00 95.31 82 GLU A N 1
ATOM 680 C CA . GLU A 1 82 ? -1.849 1.633 -10.783 1.00 95.31 82 GLU A CA 1
ATOM 681 C C . GLU A 1 82 ? -1.811 1.984 -9.296 1.00 95.31 82 GLU A C 1
ATOM 683 O O . GLU A 1 82 ? -2.503 2.910 -8.875 1.00 95.31 82 GLU A O 1
ATOM 688 N N . TRP A 1 83 ? -1.002 1.270 -8.510 1.00 96.06 83 TRP A N 1
ATOM 689 C CA . TRP A 1 83 ? -0.930 1.448 -7.068 1.00 96.06 83 TRP A CA 1
ATOM 690 C C . TRP A 1 83 ? 0.415 0.979 -6.491 1.00 96.06 83 TRP A C 1
ATOM 692 O O . TRP A 1 83 ? 1.221 0.343 -7.173 1.00 96.06 83 TRP A O 1
ATOM 702 N N . GLY A 1 84 ? 0.668 1.300 -5.223 1.00 94.75 84 GLY A N 1
ATOM 703 C CA . GLY A 1 84 ? 1.874 0.915 -4.496 1.00 94.75 84 GLY A CA 1
ATOM 704 C C . GLY A 1 84 ? 1.749 1.201 -2.997 1.00 94.75 84 GLY A C 1
ATOM 705 O O . GLY A 1 84 ? 0.862 1.946 -2.583 1.00 94.75 84 GLY A O 1
ATOM 706 N N . PRO A 1 85 ? 2.654 0.666 -2.162 1.00 94.44 85 PRO A N 1
ATOM 707 C CA . PRO A 1 85 ? 2.535 0.759 -0.705 1.00 94.44 85 PRO A CA 1
ATOM 708 C C . PRO A 1 85 ? 2.690 2.188 -0.159 1.00 94.44 85 PRO A C 1
ATOM 710 O O . PRO A 1 85 ? 2.346 2.435 0.991 1.00 94.44 85 PRO A O 1
ATOM 713 N N . ASN A 1 86 ? 3.212 3.114 -0.970 1.00 94.19 86 ASN A N 1
ATOM 714 C CA . ASN A 1 86 ? 3.435 4.520 -0.625 1.00 94.19 86 ASN A CA 1
ATOM 715 C C . ASN A 1 86 ? 2.810 5.470 -1.668 1.00 94.19 86 ASN A C 1
ATOM 717 O O . ASN A 1 86 ? 3.362 6.523 -1.965 1.00 94.19 86 ASN A O 1
ATOM 721 N N . TRP A 1 87 ? 1.704 5.068 -2.305 1.00 94.38 87 TRP A N 1
ATOM 722 C CA . TRP A 1 87 ? 1.145 5.779 -3.467 1.00 94.38 87 TRP A CA 1
ATOM 723 C C . TRP A 1 87 ? 0.687 7.218 -3.174 1.00 94.38 87 TRP A C 1
ATOM 725 O O . TRP A 1 87 ? 0.759 8.083 -4.042 1.00 94.38 87 TRP A O 1
ATOM 735 N N . GLU A 1 88 ? 0.236 7.482 -1.948 1.00 91.31 88 GLU A N 1
ATOM 736 C CA . GLU A 1 88 ? -0.273 8.793 -1.510 1.00 91.31 88 GLU A CA 1
ATOM 737 C C . GLU A 1 88 ? 0.822 9.693 -0.897 1.00 91.31 88 GLU A C 1
ATOM 739 O O . GLU A 1 88 ? 0.527 10.713 -0.265 1.00 91.31 88 GLU A O 1
ATOM 744 N N . GLU A 1 89 ? 2.096 9.325 -1.067 1.00 92.31 89 GLU A N 1
ATOM 745 C CA . GLU A 1 89 ? 3.250 10.064 -0.553 1.00 92.31 89 GLU A CA 1
ATOM 746 C C . GLU A 1 89 ? 3.259 11.537 -0.997 1.00 92.31 89 GLU A C 1
ATOM 748 O O . GLU A 1 89 ? 2.904 11.865 -2.127 1.00 92.31 89 GLU A O 1
ATOM 753 N N . ILE A 1 90 ? 3.689 12.430 -0.091 1.00 90.75 90 ILE A N 1
ATOM 754 C CA . ILE A 1 90 ? 3.854 13.880 -0.326 1.00 90.75 90 ILE A CA 1
ATOM 755 C C . ILE A 1 90 ? 2.593 14.485 -0.975 1.00 90.75 90 ILE A C 1
ATOM 757 O O . ILE A 1 90 ? 2.642 15.255 -1.928 1.00 90.75 90 ILE A O 1
ATOM 761 N N . LEU A 1 91 ? 1.424 14.128 -0.426 1.00 91.06 91 LEU A N 1
ATOM 762 C CA . LEU A 1 91 ? 0.116 14.600 -0.894 1.00 91.06 91 LEU A CA 1
ATOM 763 C C . LEU A 1 91 ? -0.217 14.155 -2.331 1.00 91.06 91 LEU A C 1
ATOM 765 O O . LEU A 1 91 ? -0.990 14.825 -3.019 1.00 91.06 91 LEU A O 1
ATOM 769 N N . GLY A 1 92 ? 0.327 13.016 -2.766 1.00 88.75 92 GLY A N 1
ATOM 770 C CA . GLY A 1 92 ? 0.044 12.395 -4.054 1.00 88.75 92 GLY A CA 1
ATOM 771 C C . GLY A 1 92 ? -1.448 12.115 -4.237 1.00 88.75 92 GLY A C 1
ATOM 772 O O . GLY A 1 92 ? -2.054 11.351 -3.489 1.00 88.75 92 GLY A O 1
ATOM 773 N N . GLY A 1 93 ? -2.048 12.746 -5.246 1.00 91.00 93 GLY A N 1
ATOM 774 C CA . GLY A 1 93 ? -3.475 12.636 -5.545 1.00 91.00 93 GLY A CA 1
ATOM 775 C C . GLY A 1 93 ? -4.339 13.753 -4.947 1.00 91.00 93 GLY A C 1
ATOM 776 O O . GLY A 1 93 ? -3.929 14.549 -4.100 1.00 91.00 93 GLY A O 1
ATOM 777 N N . GLU A 1 94 ? -5.576 13.824 -5.434 1.00 93.31 94 GLU A N 1
ATOM 778 C CA . GLU A 1 94 ? -6.545 14.860 -5.066 1.00 93.31 94 GLU A CA 1
ATOM 779 C C . GLU A 1 94 ? -6.854 14.845 -3.563 1.00 93.31 94 GLU A C 1
ATOM 781 O O . GLU A 1 94 ? -7.066 13.784 -2.967 1.00 93.31 94 GLU A O 1
ATOM 786 N N . PHE A 1 95 ? -6.960 16.034 -2.957 1.00 92.62 95 PHE A N 1
ATOM 787 C CA . PHE A 1 95 ? -7.331 16.161 -1.547 1.00 92.62 95 PHE A CA 1
ATOM 788 C C . PHE A 1 95 ? -8.674 15.490 -1.243 1.00 92.62 95 PHE A C 1
ATOM 790 O O . PHE A 1 95 ? -8.800 14.852 -0.207 1.00 92.62 95 PHE A O 1
ATOM 797 N N . GLU A 1 96 ? -9.654 15.539 -2.152 1.00 92.62 96 GLU A N 1
ATOM 798 C CA . GLU A 1 96 ? -10.948 14.868 -1.963 1.00 92.62 96 GLU A CA 1
ATOM 799 C C . GLU A 1 96 ? -10.784 13.373 -1.638 1.00 92.62 96 GLU A C 1
ATOM 801 O O . GLU A 1 96 ? -11.446 12.858 -0.735 1.00 92.62 96 GLU A O 1
ATOM 806 N N . LYS A 1 97 ? -9.851 12.687 -2.313 1.00 91.44 97 LYS A N 1
ATOM 807 C CA . LYS A 1 97 ? -9.551 11.268 -2.080 1.00 91.44 97 LYS A CA 1
ATOM 808 C C . LYS A 1 97 ? -8.808 11.067 -0.761 1.00 91.44 97 LYS A C 1
ATOM 810 O O . LYS A 1 97 ? -9.271 10.281 0.062 1.00 91.44 97 LYS A O 1
ATOM 815 N N . ARG A 1 98 ? -7.741 11.837 -0.519 1.00 92.12 98 ARG A N 1
ATOM 816 C CA . ARG A 1 98 ? -6.931 11.759 0.714 1.00 92.12 98 ARG A CA 1
ATOM 817 C C . ARG A 1 98 ? -7.726 12.132 1.972 1.00 92.12 98 ARG A C 1
ATOM 819 O O . ARG A 1 98 ? -7.549 11.545 3.031 1.00 92.12 98 ARG A O 1
ATOM 826 N N . SER A 1 99 ? -8.681 13.052 1.854 1.00 92.50 99 SER A N 1
ATOM 827 C CA . SER A 1 99 ? -9.546 13.507 2.950 1.00 92.50 99 SER A CA 1
ATOM 828 C C . SER A 1 99 ? -10.521 12.434 3.453 1.00 92.50 99 SER A C 1
ATOM 830 O O . SER A 1 99 ? -11.241 12.673 4.426 1.00 92.50 99 SER A O 1
ATOM 832 N N . LYS A 1 100 ? -10.602 11.273 2.786 1.00 92.19 100 LYS A N 1
ATOM 833 C CA . LYS A 1 100 ? -11.353 10.096 3.252 1.00 92.19 100 LYS A CA 1
ATOM 834 C C . LYS A 1 100 ? -10.635 9.343 4.376 1.00 92.19 100 LYS A C 1
ATOM 836 O O . LYS A 1 100 ? -11.204 8.379 4.891 1.00 92.19 100 LYS A O 1
ATOM 841 N N . ASP A 1 101 ? -9.432 9.772 4.758 1.00 90.00 101 ASP A N 1
ATOM 842 C CA . ASP A 1 101 ? -8.760 9.305 5.966 1.00 90.00 101 ASP A CA 1
ATOM 843 C C . ASP A 1 101 ? -9.705 9.416 7.182 1.00 90.00 101 ASP A C 1
ATOM 845 O O . ASP A 1 101 ? -10.358 10.435 7.424 1.00 90.00 101 ASP A O 1
ATOM 849 N N . VAL A 1 102 ? -9.785 8.325 7.942 1.00 91.00 102 VAL A N 1
ATOM 850 C CA . VAL A 1 102 ? -10.600 8.187 9.155 1.00 91.00 102 VAL A CA 1
ATOM 851 C C . VAL A 1 102 ? -10.184 9.187 10.236 1.00 91.00 102 VAL A C 1
ATOM 853 O O . VAL A 1 102 ? -11.019 9.581 11.047 1.00 91.00 102 VAL A O 1
ATOM 856 N N . ASN A 1 103 ? -8.943 9.662 10.228 1.00 91.44 103 ASN A N 1
ATOM 857 C CA . ASN A 1 103 ? -8.466 10.661 11.180 1.00 91.44 103 ASN A CA 1
ATOM 858 C C . ASN A 1 103 ? -9.088 12.050 10.968 1.00 91.44 103 ASN A C 1
ATOM 860 O O . ASN A 1 103 ? -9.050 12.874 11.879 1.00 91.44 103 ASN A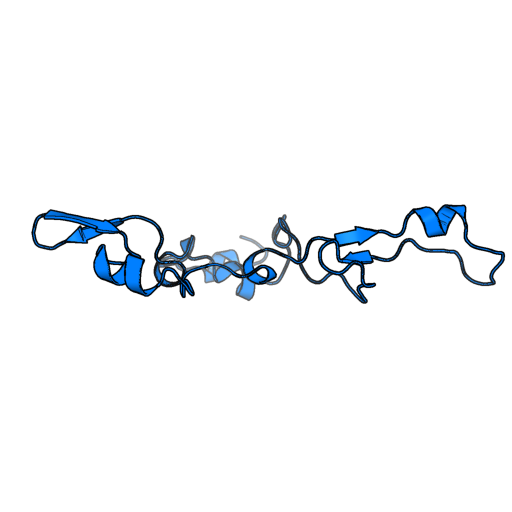 O 1
ATOM 864 N N . PHE A 1 104 ? -9.718 12.308 9.816 1.00 91.94 104 PHE A N 1
ATOM 865 C CA . PHE A 1 104 ? -10.531 13.510 9.604 1.00 91.94 104 PHE A CA 1
ATOM 866 C C . PHE A 1 104 ? -11.968 13.381 10.148 1.00 91.94 104 PHE A C 1
ATOM 868 O O . PHE A 1 104 ? -12.739 14.340 10.052 1.00 91.94 104 PHE A O 1
ATOM 875 N N . GLU A 1 105 ? -12.373 12.237 10.721 1.00 89.31 105 GLU A N 1
ATOM 876 C CA . GLU A 1 105 ? -13.689 12.111 11.364 1.00 89.31 105 GLU A CA 1
ATOM 877 C C . GLU A 1 105 ? -13.835 13.153 12.493 1.00 89.31 105 GLU A C 1
ATOM 879 O O . GLU A 1 105 ? -13.081 13.164 13.462 1.00 89.31 105 GLU A O 1
ATOM 884 N N . GLY A 1 106 ? -14.833 14.037 12.376 1.00 88.88 106 GLY A N 1
ATOM 885 C CA . GLY A 1 106 ? -15.082 15.109 13.349 1.00 88.88 106 GLY A CA 1
ATOM 886 C C . GLY A 1 106 ? -14.253 16.385 13.144 1.00 88.88 106 GLY A C 1
ATOM 887 O O . GLY A 1 106 ? -14.390 17.314 13.937 1.00 88.88 106 GLY A O 1
ATOM 888 N N . VAL A 1 107 ? -13.443 16.462 12.083 1.00 91.25 107 VAL A N 1
ATOM 889 C CA . VAL A 1 107 ? -12.654 17.648 11.714 1.00 91.25 107 VAL A CA 1
ATOM 890 C C . VAL A 1 107 ? -13.327 18.401 10.561 1.00 91.25 107 VAL A C 1
ATOM 892 O O . VAL A 1 107 ? -13.761 17.797 9.578 1.00 91.25 107 VAL A O 1
ATOM 895 N N . GLN A 1 108 ? -13.384 19.735 10.643 1.00 89.00 108 GLN A N 1
ATOM 896 C CA . GLN A 1 108 ? -13.730 20.580 9.494 1.00 89.00 108 GLN A CA 1
ATOM 897 C C . GLN A 1 108 ? -12.549 20.619 8.523 1.00 89.00 108 GLN A C 1
ATOM 899 O O . GLN A 1 108 ? -11.593 21.365 8.719 1.00 89.00 108 GLN A O 1
ATOM 904 N N . LYS A 1 109 ? -12.591 19.760 7.504 1.00 90.81 109 LYS A N 1
ATOM 905 C CA . LYS A 1 109 ? -11.422 19.472 6.666 1.00 90.81 109 LYS A CA 1
ATOM 906 C C . LYS A 1 109 ? -11.265 20.354 5.424 1.00 90.81 109 LYS A C 1
ATOM 908 O O . LYS A 1 109 ? -10.204 20.328 4.815 1.00 90.81 109 LYS A O 1
ATOM 913 N N . ASP A 1 110 ? -12.277 21.148 5.077 1.00 87.62 110 ASP A N 1
ATOM 914 C CA . ASP A 1 110 ? -12.296 21.956 3.846 1.00 87.62 110 ASP A CA 1
ATOM 915 C C . ASP A 1 110 ? -11.129 22.954 3.770 1.00 87.62 110 ASP A C 1
ATOM 917 O O . ASP A 1 110 ? -10.592 23.202 2.692 1.00 87.62 110 ASP A O 1
ATOM 921 N N . ILE A 1 111 ? -10.696 23.486 4.919 1.00 88.38 111 ILE A N 1
ATOM 922 C CA . ILE A 1 111 ? -9.590 24.448 4.993 1.00 88.38 111 ILE A CA 1
ATOM 923 C C . ILE A 1 111 ? -8.246 23.839 4.565 1.00 88.38 111 ILE A C 1
ATOM 925 O O . ILE A 1 111 ? -7.469 24.517 3.902 1.00 88.38 111 ILE A O 1
ATOM 929 N N . TYR A 1 112 ? -8.009 22.554 4.856 1.00 86.44 112 TYR A N 1
ATOM 930 C CA . TYR A 1 112 ? -6.764 21.840 4.528 1.00 86.44 112 TYR A CA 1
ATOM 931 C C . TYR A 1 112 ? -6.668 21.413 3.055 1.00 86.44 112 TYR A C 1
ATOM 933 O O . TYR A 1 112 ? -5.672 20.825 2.640 1.00 86.44 112 TYR A O 1
ATOM 94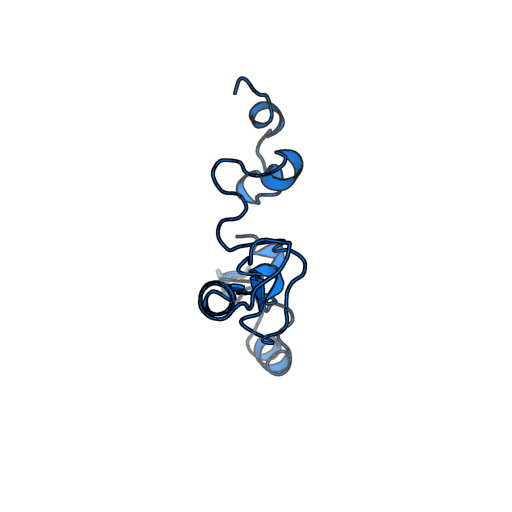1 N N . GLY A 1 113 ? -7.726 21.646 2.273 1.00 85.38 113 GLY A N 1
ATOM 942 C CA . GLY A 1 113 ? -7.720 21.448 0.825 1.00 85.38 113 GLY A CA 1
ATOM 943 C C . GLY A 1 113 ? -7.343 22.702 0.037 1.00 85.38 113 GLY A C 1
ATOM 944 O O . GLY A 1 113 ? -7.202 22.621 -1.183 1.00 85.38 113 GLY A O 1
ATOM 945 N N . GLN A 1 114 ? -7.225 23.855 0.702 1.00 88.81 114 GLN A N 1
ATOM 946 C CA . GLN A 1 114 ? -6.826 25.116 0.077 1.00 88.81 114 GLN A CA 1
ATOM 947 C C . GLN A 1 114 ? -5.316 25.119 -0.162 1.00 88.81 114 GLN A C 1
ATOM 949 O O . GLN A 1 114 ? -4.569 24.547 0.621 1.00 88.81 114 GLN A O 1
ATOM 954 N N . PHE A 1 115 ? -4.861 25.757 -1.240 1.00 84.00 115 PHE A N 1
ATOM 955 C CA . PHE A 1 115 ? -3.441 25.757 -1.601 1.00 84.00 115 PHE A CA 1
ATOM 956 C C . PHE A 1 115 ? -2.570 26.473 -0.555 1.00 84.00 115 PHE A C 1
ATOM 958 O O . PHE A 1 115 ? -1.406 26.129 -0.371 1.00 84.00 115 PHE A O 1
ATOM 965 N N . GLU A 1 116 ? -3.136 27.467 0.124 1.00 80.31 116 GLU A N 1
ATOM 966 C CA . GLU A 1 116 ? -2.447 28.341 1.069 1.00 80.31 116 GLU A CA 1
ATOM 967 C C . GLU A 1 116 ? -2.358 27.797 2.507 1.00 80.31 116 GLU A C 1
ATOM 969 O O . GLU A 1 116 ? -1.691 28.431 3.327 1.00 80.31 116 GLU A O 1
ATOM 974 N N . ASN A 1 117 ? -3.014 26.672 2.825 1.00 56.62 117 ASN A N 1
ATOM 975 C CA . ASN A 1 117 ? -3.067 26.099 4.180 1.00 56.62 117 ASN A CA 1
ATOM 976 C C . ASN A 1 117 ? -2.367 24.744 4.291 1.00 56.62 117 ASN A C 1
ATOM 978 O O . ASN A 1 117 ? -2.539 23.901 3.385 1.00 56.62 117 ASN A O 1
#

Secondary structure (DSSP, 8-state):
--HHHH--SEEE-TTS-EEETT-SHHHHHHTSSS-TTPPPGGGT---EEE-THHHHHPPP-SS-----EEETTT-PBPS-----TTTTGGG-S-HHHHTT-GGGTTS--GGGGSTT-

Radius of gyration: 22.24 Å; Cα contacts (8 Å, |Δi|>4): 105; chains: 1; bounding box: 43×49×66 Å

Nearest PDB structures (foldseek):
  3egw-assembly1_B  TM=9.930E-01  e=1.078E-14  Escherichia coli K-12
  3ir5-assembly1_B  TM=9.937E-01  e=1.078E-14  Escherichia coli K-12
  1y4z-assembly1_B  TM=9.935E-01  e=2.192E-14  Escherichia coli
  1r27-assembly1_B  TM=9.879E-01  e=7.969E-14  Escherichia coli

Foldseek 3Di:
DPCVQQQADWDADPVRDIDRSCDDPVSCVVCPVPPNNDDDCVNAAQDKDWPVVCQVPPDDDPDHDDTFIAGPVPRHTDPDGDDHNCCCPPNRDQPVVVCPPPVCVVPPCPVVNDPVD

Mean predicted aligned error: 5.15 Å

Sequence (117 aa):
ENQKKWNGGWRRKKNGRIEPKMGAKWRILANIFANPDLPEIDDYYEPFTFDYQHLHTAKESKAFPTARPRSAITGERMEKIEWGPNWEEILGGEFEKRSKDVNFEGVQKDIYGQFEN

Solvent-accessible surface area (backbone atoms only — not comparable to full-atom values): 7622 Å² total; per-residue (Å²): 133,58,48,91,73,46,32,60,64,72,41,74,43,97,85,70,49,76,42,47,50,71,41,56,74,69,54,48,62,73,29,69,91,60,56,90,53,61,82,54,62,78,79,57,37,79,57,67,47,61,43,56,65,44,64,78,66,62,72,94,61,98,62,85,74,69,58,50,46,23,33,69,83,78,65,45,77,47,94,69,88,90,65,42,94,65,60,56,52,95,68,42,69,60,54,80,67,62,62,66,46,66,88,46,68,95,52,88,59,72,62,70,65,40,92,91,87